Protein AF-A0A256ZGG9-F1 (afdb_monomer_lite)

Secondary structure (DSSP, 8-state):
-----GGGHHHHHHHHHHHHHHHHHHTT-HHHHHHHHHHHHHHHHHHHHHHHHHHHHHHHTTT-HHHHHHHHHHHHHHHHHHHHHHHHHHHHHHS---HHHHHHHHHHHHHHHIIIIIIHHHHIIIIIH---GGGGHHHHHHHHHHHHHHHHHHHHHHHHHHHHHHHHHHHHHHHHTT--

Sequence (180 aa):
MPQNLLPLIPVILALVPAFIVLAINSKSDFRKWLIALIAGGGWFVALIARLPFLTLTTKWFQGNYVFIALSSSILAGMFEEPVRFVLLKYVSKEIKLGLRELISFGLGWGLVEALIIYVLQAIFLQYGLGAEWYKLLPGAIERNIATLFHTALTFIAAWVLVKGILISHSANIYCSLGFS

Radius of gyration: 19.89 Å; chains: 1; bounding box: 37×54×64 Å

Structure (mmCIF, N/CA/C/O backbone):
data_AF-A0A256ZGG9-F1
#
_entry.id   AF-A0A256ZGG9-F1
#
loop_
_atom_site.group_PDB
_atom_site.id
_atom_site.type_symbol
_atom_site.label_atom_id
_atom_site.label_alt_id
_atom_site.label_comp_id
_atom_site.label_asym_id
_atom_site.label_entity_id
_atom_site.label_seq_id
_atom_site.pdbx_PDB_ins_code
_atom_site.Cartn_x
_atom_site.Cartn_y
_atom_site.Cartn_z
_atom_site.occupancy
_atom_site.B_iso_or_equiv
_atom_site.auth_seq_id
_atom_site.auth_comp_id
_atom_site.auth_asym_id
_atom_site.auth_atom_id
_atom_site.pdbx_PDB_model_num
ATOM 1 N N . MET A 1 1 ? -2.914 -25.123 -28.170 1.00 40.34 1 MET A N 1
ATOM 2 C CA . MET A 1 1 ? -1.602 -24.805 -27.566 1.00 40.34 1 MET A CA 1
ATOM 3 C C . MET A 1 1 ? -1.804 -24.761 -26.064 1.00 40.34 1 MET A C 1
ATOM 5 O O . MET A 1 1 ? -2.726 -24.058 -25.662 1.00 40.34 1 MET A O 1
ATOM 9 N N . PRO A 1 2 ? -1.058 -25.515 -25.238 1.00 46.69 2 PRO A N 1
ATOM 10 C CA . PRO A 1 2 ? -1.121 -25.291 -23.799 1.00 46.69 2 PRO A CA 1
ATOM 11 C C . PRO A 1 2 ? -0.735 -23.829 -23.570 1.00 46.69 2 PRO A C 1
ATOM 13 O O . PRO A 1 2 ? 0.319 -23.385 -24.027 1.00 46.69 2 PRO A O 1
ATOM 16 N N . GLN A 1 3 ? -1.641 -23.053 -22.981 1.00 62.19 3 GLN A N 1
ATOM 17 C CA . GLN A 1 3 ? -1.349 -21.672 -22.631 1.00 62.19 3 GLN A CA 1
ATOM 18 C C . GLN A 1 3 ? -0.184 -21.714 -21.650 1.00 62.19 3 GLN A C 1
ATOM 20 O O . GLN A 1 3 ? -0.283 -22.329 -20.590 1.00 62.19 3 GLN A O 1
ATOM 25 N N . ASN A 1 4 ? 0.950 -21.138 -22.038 1.00 76.00 4 ASN A N 1
ATOM 26 C CA . ASN A 1 4 ? 2.091 -21.038 -21.150 1.00 76.00 4 ASN A CA 1
ATOM 27 C C . ASN A 1 4 ? 1.666 -20.146 -19.974 1.00 76.00 4 ASN A C 1
ATOM 29 O O . ASN A 1 4 ? 1.425 -18.960 -20.177 1.00 76.00 4 ASN A O 1
ATOM 33 N N . LEU A 1 5 ? 1.496 -20.729 -18.783 1.00 84.50 5 LEU A N 1
ATOM 34 C CA . LEU A 1 5 ? 1.013 -20.036 -17.578 1.00 84.50 5 LEU A CA 1
ATOM 35 C C . LEU A 1 5 ? 2.137 -19.314 -16.820 1.00 84.50 5 LEU A C 1
ATOM 37 O O . LEU A 1 5 ? 1.856 -18.550 -15.900 1.00 84.50 5 LEU A O 1
ATOM 41 N N . LEU A 1 6 ? 3.401 -19.516 -17.213 1.00 88.50 6 LEU A N 1
ATOM 42 C CA . LEU A 1 6 ? 4.566 -18.863 -16.604 1.00 88.50 6 LEU A CA 1
ATOM 43 C C . LEU A 1 6 ? 4.447 -17.322 -16.507 1.00 88.50 6 LEU A C 1
ATOM 45 O O . LEU A 1 6 ? 4.797 -16.776 -15.462 1.00 88.50 6 LEU A O 1
ATOM 49 N N . PRO A 1 7 ? 3.886 -16.606 -17.507 1.00 88.25 7 PRO A N 1
ATOM 50 C CA . PRO A 1 7 ? 3.545 -15.184 -17.415 1.00 88.25 7 PRO A CA 1
ATOM 51 C C . PRO A 1 7 ? 2.697 -14.760 -16.214 1.00 88.25 7 PRO A C 1
ATOM 53 O O . PRO A 1 7 ? 2.793 -13.626 -15.760 1.00 88.25 7 PRO A O 1
ATOM 56 N N . LEU A 1 8 ? 1.858 -15.649 -15.682 1.00 91.06 8 LEU A N 1
ATOM 57 C CA . LEU A 1 8 ? 0.959 -15.312 -14.580 1.00 91.06 8 LEU A CA 1
ATOM 58 C C . LEU A 1 8 ? 1.643 -15.394 -13.214 1.00 91.06 8 LEU A C 1
ATOM 60 O O . LEU A 1 8 ? 1.132 -14.822 -12.256 1.00 91.06 8 LEU A O 1
ATOM 64 N N . ILE A 1 9 ? 2.799 -16.058 -13.114 1.00 93.81 9 ILE A N 1
ATOM 65 C CA . ILE A 1 9 ? 3.551 -16.220 -11.863 1.00 93.81 9 ILE A CA 1
ATOM 66 C C . ILE A 1 9 ? 3.800 -14.879 -11.147 1.00 93.81 9 ILE A C 1
ATOM 68 O O . ILE A 1 9 ? 3.421 -14.781 -9.980 1.00 93.81 9 ILE A O 1
ATOM 72 N N . PRO A 1 10 ? 4.380 -13.836 -11.780 1.00 94.56 10 PRO A N 1
ATOM 73 C CA . PRO A 1 10 ? 4.602 -12.547 -11.115 1.00 94.56 10 PRO A CA 1
ATOM 74 C C . PRO A 1 10 ? 3.309 -11.896 -10.602 1.00 94.56 10 PRO A C 1
ATOM 76 O O . PRO A 1 10 ? 3.275 -11.371 -9.491 1.00 94.56 10 PRO A O 1
ATOM 79 N N . VAL A 1 11 ? 2.225 -11.972 -11.378 1.00 94.75 11 VAL A N 1
ATOM 80 C CA . VAL A 1 11 ? 0.917 -11.410 -11.003 1.00 94.75 11 VAL A CA 1
ATOM 81 C C . VAL A 1 11 ? 0.328 -12.149 -9.802 1.00 94.75 11 VAL A C 1
ATOM 83 O O . VAL A 1 11 ? -0.123 -11.525 -8.841 1.00 94.75 11 VAL A O 1
ATOM 86 N N . ILE A 1 12 ? 0.375 -13.482 -9.837 1.00 95.44 12 ILE A N 1
ATOM 87 C CA . ILE A 1 12 ? -0.079 -14.348 -8.748 1.00 95.44 12 ILE A CA 1
ATOM 88 C C . ILE A 1 12 ? 0.731 -14.054 -7.485 1.00 95.44 12 ILE A C 1
ATOM 90 O O . ILE A 1 12 ? 0.145 -13.821 -6.432 1.00 95.44 12 ILE A O 1
ATOM 94 N N . LEU A 1 13 ? 2.060 -13.994 -7.590 1.00 96.00 13 LEU A N 1
ATOM 95 C CA . LEU A 1 13 ? 2.938 -13.702 -6.459 1.00 96.00 13 LEU A CA 1
ATOM 96 C C . LEU A 1 13 ? 2.654 -12.335 -5.836 1.00 96.00 13 LEU A C 1
ATOM 98 O O . LEU A 1 13 ? 2.697 -12.224 -4.617 1.00 96.00 13 LEU A O 1
ATOM 102 N N . ALA A 1 14 ? 2.349 -11.313 -6.635 1.00 96.56 14 ALA A N 1
ATOM 103 C CA . ALA A 1 14 ? 2.099 -9.969 -6.124 1.00 96.56 14 ALA A CA 1
ATOM 104 C C . ALA A 1 14 ? 0.758 -9.825 -5.383 1.00 96.56 14 ALA A C 1
ATOM 106 O O . ALA A 1 14 ? 0.676 -9.052 -4.433 1.00 96.56 14 ALA A O 1
ATOM 107 N N . LEU A 1 15 ? -0.295 -10.533 -5.814 1.00 96.69 15 LEU A N 1
ATOM 108 C CA . LEU A 1 15 ? -1.654 -10.333 -5.288 1.00 96.69 15 LEU A CA 1
ATOM 109 C C . LEU A 1 15 ? -2.115 -11.428 -4.330 1.00 96.69 15 LEU A C 1
ATOM 111 O O . LEU A 1 15 ? -2.746 -11.142 -3.312 1.00 96.69 15 LEU A O 1
ATOM 115 N N . VAL A 1 16 ? -1.851 -12.689 -4.670 1.00 96.31 16 VAL A N 1
ATOM 116 C CA . VAL A 1 16 ? -2.486 -13.832 -4.006 1.00 96.31 16 VAL A CA 1
ATOM 117 C C . VAL A 1 16 ? -2.129 -13.925 -2.523 1.00 96.31 16 VAL A C 1
ATOM 119 O O . VAL A 1 16 ? -3.057 -14.132 -1.743 1.00 96.31 16 VAL A O 1
ATOM 122 N N . PRO A 1 17 ? -0.875 -13.722 -2.072 1.00 96.69 17 PRO A N 1
ATOM 123 C CA . PRO A 1 17 ? -0.561 -13.798 -0.647 1.00 96.69 17 PRO A CA 1
ATOM 124 C C . PRO A 1 17 ? -1.371 -12.795 0.183 1.00 96.69 17 PRO A C 1
ATOM 126 O O . PRO A 1 17 ? -2.072 -13.187 1.116 1.00 96.69 17 PRO A O 1
ATOM 129 N N . ALA A 1 18 ? -1.351 -11.515 -0.193 1.00 96.00 18 ALA A N 1
ATOM 130 C CA . ALA A 1 18 ? -2.094 -10.475 0.514 1.00 96.00 18 ALA A CA 1
ATOM 131 C C . ALA A 1 18 ? -3.615 -10.693 0.435 1.00 96.00 18 ALA A C 1
ATOM 133 O O . ALA A 1 18 ? -4.318 -10.508 1.431 1.00 96.00 18 ALA A O 1
ATOM 134 N N . PHE A 1 19 ? -4.124 -11.153 -0.712 1.00 97.31 19 PHE A N 1
ATOM 135 C CA . PHE A 1 19 ? -5.543 -11.458 -0.883 1.00 97.31 19 PHE A CA 1
ATOM 136 C C . PHE A 1 19 ? -5.988 -12.646 -0.024 1.00 97.31 19 PHE A C 1
ATOM 138 O O . PHE A 1 19 ? -7.041 -12.577 0.605 1.00 97.31 19 PHE A O 1
ATOM 145 N N . ILE A 1 20 ? -5.179 -13.706 0.073 1.00 97.62 20 ILE A N 1
ATOM 146 C CA . ILE A 1 20 ? -5.448 -14.852 0.952 1.00 97.62 20 ILE A CA 1
ATOM 147 C C . ILE A 1 20 ? -5.493 -14.398 2.409 1.00 97.62 20 ILE A C 1
ATOM 149 O O . ILE A 1 20 ? -6.433 -14.744 3.123 1.00 97.62 20 ILE A O 1
ATOM 153 N N . VAL A 1 21 ? -4.520 -13.599 2.859 1.00 97.44 21 VAL A N 1
ATOM 154 C CA . VAL A 1 21 ? -4.517 -13.086 4.237 1.00 97.44 21 VAL A CA 1
ATOM 155 C C . VAL A 1 21 ? -5.760 -12.230 4.487 1.00 97.44 21 VAL A C 1
ATOM 157 O O . VAL A 1 21 ? -6.415 -12.395 5.518 1.00 97.44 21 VAL A O 1
ATOM 160 N N . LEU A 1 22 ? -6.146 -11.376 3.533 1.00 97.19 22 LEU A N 1
ATOM 161 C CA . LEU A 1 22 ? -7.357 -10.565 3.640 1.00 97.19 22 LEU A CA 1
ATOM 162 C C . LEU A 1 22 ? -8.614 -11.438 3.703 1.00 97.19 22 LEU A C 1
ATOM 164 O O . LEU A 1 22 ? -9.480 -11.187 4.541 1.00 97.19 22 LEU A O 1
ATOM 168 N N . ALA A 1 23 ? -8.702 -12.477 2.875 1.00 97.31 23 ALA A N 1
ATOM 169 C CA . ALA A 1 23 ? -9.825 -13.404 2.850 1.00 97.31 23 ALA A CA 1
ATOM 170 C C . ALA A 1 23 ? -9.934 -14.211 4.153 1.00 97.31 23 ALA A C 1
ATOM 172 O O . ALA A 1 23 ? -11.025 -14.339 4.705 1.00 97.31 23 ALA A O 1
ATOM 173 N N . ILE A 1 24 ? -8.814 -14.694 4.701 1.00 97.56 24 ILE A N 1
ATOM 174 C CA . ILE A 1 24 ? -8.780 -15.405 5.989 1.00 97.56 24 ILE A CA 1
ATOM 175 C C . ILE A 1 24 ? -9.163 -14.468 7.141 1.00 97.56 24 ILE A C 1
ATOM 177 O O . ILE A 1 24 ? -9.916 -14.861 8.037 1.00 97.56 24 ILE A O 1
ATOM 181 N N . ASN A 1 25 ? -8.666 -13.228 7.126 1.00 96.75 25 ASN A N 1
ATOM 182 C CA . ASN A 1 25 ? -8.953 -12.233 8.157 1.00 96.75 25 ASN A CA 1
ATOM 183 C C . ASN A 1 25 ? -10.415 -11.752 8.117 1.00 96.75 25 ASN A C 1
ATOM 185 O O . ASN A 1 25 ? -11.041 -11.583 9.168 1.00 96.75 25 ASN A O 1
ATOM 189 N N . SER A 1 26 ? -10.961 -11.563 6.912 1.00 94.31 26 SER A N 1
ATOM 190 C CA . SER A 1 26 ? -12.313 -11.039 6.686 1.00 94.31 26 SER A CA 1
ATOM 191 C C . SER A 1 26 ? -13.387 -12.120 6.757 1.00 94.31 26 SER A C 1
ATOM 193 O O . SER A 1 26 ? -14.486 -11.858 7.239 1.00 94.31 26 SER A O 1
ATOM 195 N N . LYS A 1 27 ? -13.081 -13.352 6.331 1.00 94.31 27 LYS A N 1
ATOM 196 C CA . LYS A 1 27 ? -14.059 -14.439 6.167 1.00 94.31 27 LYS A CA 1
ATOM 197 C C . LYS A 1 27 ? -15.304 -13.917 5.423 1.00 94.31 27 LYS A C 1
ATOM 199 O O . LYS A 1 27 ? -15.173 -13.218 4.420 1.00 94.31 27 LYS A O 1
ATOM 204 N N . SER A 1 28 ? -16.501 -14.205 5.930 1.00 91.75 28 SER A N 1
ATOM 205 C CA . SER A 1 28 ? -17.777 -13.707 5.395 1.00 91.75 28 SER A CA 1
ATOM 206 C C . SER A 1 28 ? -18.199 -12.338 5.954 1.00 91.75 28 SER A C 1
ATOM 208 O O . SER A 1 28 ? -19.321 -11.905 5.707 1.00 91.75 28 SER A O 1
ATOM 210 N N . ASP A 1 29 ? -17.353 -11.653 6.732 1.00 94.94 29 ASP A N 1
ATOM 211 C CA . ASP A 1 29 ? -17.696 -10.351 7.308 1.00 94.94 29 ASP A CA 1
ATOM 212 C C . ASP A 1 29 ? -17.538 -9.239 6.266 1.00 94.94 29 ASP A C 1
ATOM 214 O O . ASP A 1 29 ? -16.440 -8.738 6.003 1.00 94.94 29 ASP A O 1
ATOM 218 N N . PHE A 1 30 ? -18.670 -8.827 5.696 1.00 94.00 30 PHE A N 1
ATOM 219 C CA . PHE A 1 30 ? -18.733 -7.768 4.694 1.00 94.00 30 PHE A CA 1
ATOM 220 C C . PHE A 1 30 ? -18.125 -6.443 5.174 1.00 94.00 30 PHE A C 1
ATOM 222 O O . PHE A 1 30 ? -17.563 -5.706 4.368 1.00 94.00 30 PHE A O 1
ATOM 229 N N . ARG A 1 31 ? -18.166 -6.136 6.480 1.00 94.75 31 ARG A N 1
ATOM 230 C CA . ARG A 1 31 ? -17.610 -4.876 6.998 1.00 94.75 31 ARG A CA 1
ATOM 231 C C . ARG A 1 31 ? -16.101 -4.809 6.797 1.00 94.75 31 ARG A C 1
ATOM 233 O O . ARG A 1 31 ? -15.583 -3.754 6.454 1.00 94.75 31 ARG A O 1
ATOM 240 N N . LYS A 1 32 ? -15.394 -5.928 6.965 1.00 96.31 32 LYS A N 1
ATOM 241 C CA . LYS A 1 32 ? -13.935 -6.002 6.781 1.00 96.31 32 LYS A CA 1
ATOM 242 C C . LYS A 1 32 ? -13.540 -5.851 5.315 1.00 96.31 32 LYS A C 1
ATOM 244 O O . LYS A 1 32 ? -12.612 -5.106 5.008 1.00 96.31 32 LYS A O 1
ATOM 249 N N . TRP A 1 33 ? -14.308 -6.463 4.415 1.00 97.31 33 TRP A N 1
ATOM 250 C CA . TRP A 1 33 ? -14.165 -6.253 2.974 1.00 97.31 33 TRP A CA 1
ATOM 251 C C . TRP A 1 33 ? -14.415 -4.796 2.581 1.00 97.31 33 TRP A C 1
ATOM 253 O O . TRP A 1 33 ? -13.623 -4.218 1.842 1.00 97.31 33 TRP A O 1
ATOM 263 N N . LEU A 1 34 ? -15.464 -4.174 3.125 1.00 96.69 34 LEU A N 1
ATOM 264 C CA . LEU A 1 34 ? -15.759 -2.764 2.883 1.00 96.69 34 LEU A CA 1
ATOM 265 C C . LEU A 1 34 ? -14.640 -1.849 3.401 1.00 96.69 34 LEU A C 1
ATOM 267 O O . LEU A 1 34 ? -14.238 -0.930 2.697 1.00 96.69 34 LEU A O 1
ATOM 271 N N . ILE A 1 35 ? -14.086 -2.124 4.587 1.00 96.88 35 ILE A N 1
ATOM 272 C CA . ILE A 1 35 ? -12.927 -1.393 5.125 1.00 96.88 35 ILE A CA 1
ATOM 273 C C . ILE A 1 35 ? -11.723 -1.508 4.183 1.00 96.88 35 ILE A C 1
ATOM 275 O O . ILE A 1 35 ? -11.078 -0.500 3.905 1.00 96.88 35 ILE A O 1
ATOM 279 N N . ALA A 1 36 ? -11.435 -2.706 3.666 1.00 97.56 36 ALA A N 1
ATOM 280 C CA . ALA A 1 36 ? -10.350 -2.906 2.710 1.00 97.56 36 ALA A CA 1
ATOM 281 C C . ALA A 1 36 ? -10.575 -2.114 1.409 1.00 97.56 36 ALA A C 1
ATOM 283 O O . ALA A 1 36 ? -9.648 -1.477 0.910 1.00 97.56 36 ALA A O 1
ATOM 284 N N . LEU A 1 37 ? -11.809 -2.087 0.893 1.00 97.44 37 LEU A N 1
ATOM 285 C CA . LEU A 1 37 ? -12.171 -1.294 -0.286 1.00 97.44 37 LEU A CA 1
ATOM 286 C C . LEU A 1 37 ? -12.032 0.213 -0.039 1.00 97.44 37 LEU A C 1
ATOM 288 O O . LEU A 1 37 ? -11.483 0.917 -0.882 1.00 97.44 37 LEU A O 1
ATOM 292 N N . ILE A 1 38 ? -12.480 0.709 1.118 1.00 97.44 38 ILE A N 1
ATOM 293 C CA . ILE A 1 38 ? -12.332 2.121 1.504 1.00 97.44 38 ILE A CA 1
ATOM 294 C C . ILE A 1 38 ? -10.850 2.489 1.617 1.00 97.44 38 ILE A C 1
ATOM 296 O O . ILE A 1 38 ? -10.438 3.530 1.109 1.00 97.44 38 ILE A O 1
ATOM 300 N N . ALA A 1 39 ? -10.039 1.637 2.247 1.00 97.44 39 ALA A N 1
ATOM 301 C CA . ALA A 1 39 ? -8.603 1.859 2.381 1.00 97.44 39 ALA A CA 1
ATOM 302 C C . ALA A 1 39 ? -7.900 1.888 1.017 1.00 97.44 39 ALA A C 1
ATOM 304 O O . ALA A 1 39 ? -7.122 2.800 0.742 1.00 97.44 39 ALA A O 1
ATOM 305 N N . GLY A 1 40 ? -8.227 0.937 0.140 1.00 97.44 40 GLY A N 1
ATOM 306 C CA . GLY A 1 40 ? -7.719 0.896 -1.227 1.00 97.44 40 GLY A CA 1
ATOM 307 C C . GLY A 1 40 ? -8.133 2.115 -2.058 1.00 97.44 40 GLY A C 1
ATOM 308 O O . GLY A 1 40 ? -7.306 2.714 -2.744 1.00 97.44 40 GLY A O 1
ATOM 309 N N . GLY A 1 41 ? -9.391 2.549 -1.937 1.00 97.62 41 GLY A N 1
ATOM 310 C CA . GLY A 1 41 ? -9.870 3.796 -2.539 1.00 97.62 41 GLY A CA 1
ATOM 311 C C . GLY A 1 41 ? -9.132 5.023 -2.000 1.00 97.62 41 GLY A C 1
ATOM 312 O O . GLY A 1 41 ? -8.775 5.918 -2.761 1.00 97.62 41 GLY A O 1
ATOM 313 N N . GLY A 1 42 ? -8.824 5.033 -0.705 1.00 97.25 42 GLY A N 1
ATOM 314 C CA . GLY A 1 42 ? -7.992 6.043 -0.065 1.00 97.25 42 GLY A CA 1
ATOM 315 C C . GLY A 1 42 ? -6.596 6.152 -0.656 1.00 97.25 42 GLY A C 1
ATOM 316 O O . GLY A 1 42 ? -6.168 7.244 -1.030 1.00 97.25 42 GLY A O 1
ATOM 317 N N . TRP A 1 43 ? -5.905 5.021 -0.796 1.00 97.56 43 TRP A N 1
ATOM 318 C CA . TRP A 1 43 ? -4.606 4.990 -1.461 1.00 97.56 43 TRP A CA 1
ATOM 319 C C . TRP A 1 43 ? -4.696 5.518 -2.899 1.00 97.56 43 TRP A C 1
ATOM 321 O O . TRP A 1 43 ? -3.865 6.323 -3.316 1.00 97.56 43 TRP A O 1
ATOM 331 N N . PHE A 1 44 ? -5.741 5.144 -3.643 1.00 97.25 44 PHE A N 1
ATOM 332 C CA . PHE A 1 44 ? -5.938 5.636 -5.005 1.00 97.25 44 PHE A CA 1
ATOM 333 C C . PHE A 1 44 ? -6.151 7.158 -5.055 1.00 97.25 44 PHE A C 1
ATOM 335 O O . PHE A 1 44 ? -5.561 7.838 -5.893 1.00 97.25 44 PHE A O 1
ATOM 342 N N . VAL A 1 45 ? -6.922 7.728 -4.124 1.00 97.06 45 VAL A N 1
ATOM 343 C CA . VAL A 1 45 ? -7.068 9.189 -3.996 1.00 97.06 45 VAL A CA 1
ATOM 344 C C . VAL A 1 45 ? -5.721 9.854 -3.697 1.00 97.06 45 VAL A C 1
ATOM 346 O O . VAL A 1 45 ? -5.390 10.865 -4.321 1.00 97.06 45 VAL A O 1
ATOM 349 N N . ALA A 1 46 ? -4.916 9.277 -2.798 1.00 96.62 46 ALA A N 1
ATOM 350 C CA . ALA A 1 46 ? -3.572 9.773 -2.502 1.00 96.62 46 ALA A CA 1
ATOM 351 C C . ALA A 1 46 ? -2.660 9.737 -3.741 1.00 96.62 46 ALA A C 1
ATOM 353 O O . ALA A 1 46 ? -1.930 10.697 -3.998 1.00 96.62 46 ALA A O 1
ATOM 354 N N . LEU A 1 47 ? -2.749 8.676 -4.553 1.00 95.56 47 LEU A N 1
ATOM 355 C CA . LEU A 1 47 ? -2.035 8.574 -5.823 1.00 95.56 47 LEU A CA 1
ATOM 356 C C . LEU A 1 47 ? -2.423 9.716 -6.767 1.00 95.56 47 LEU A C 1
ATOM 358 O O . LEU A 1 47 ? -1.537 10.415 -7.253 1.00 95.56 47 LEU A O 1
ATOM 362 N N . ILE A 1 48 ? -3.720 9.933 -7.007 1.00 96.50 48 ILE A N 1
ATOM 363 C CA . ILE A 1 48 ? -4.200 10.987 -7.914 1.00 96.50 48 ILE A CA 1
ATOM 364 C C . ILE A 1 48 ? -3.748 12.372 -7.444 1.00 96.50 48 ILE A C 1
ATOM 366 O O . ILE A 1 48 ? -3.251 13.155 -8.252 1.00 96.50 48 ILE A O 1
ATOM 370 N N . ALA A 1 49 ? -3.843 12.656 -6.142 1.00 95.38 49 ALA A N 1
ATOM 371 C CA . ALA A 1 49 ? -3.378 13.918 -5.569 1.00 95.38 49 ALA A CA 1
ATOM 372 C C . ALA A 1 49 ? -1.863 14.134 -5.758 1.00 95.38 49 ALA A C 1
ATOM 374 O O . ALA A 1 49 ? -1.415 15.268 -5.936 1.00 95.38 49 ALA A O 1
ATOM 375 N N . ARG A 1 50 ? -1.076 13.050 -5.777 1.00 95.19 50 ARG A N 1
ATOM 376 C CA . ARG A 1 50 ? 0.382 13.072 -5.969 1.00 95.19 50 ARG A CA 1
ATOM 377 C C . ARG A 1 50 ? 0.810 13.284 -7.427 1.00 95.19 50 ARG A C 1
ATOM 379 O O . ARG A 1 50 ? 1.881 13.846 -7.664 1.00 95.19 50 ARG A O 1
ATOM 386 N N . LEU A 1 51 ? 0.019 12.841 -8.411 1.00 93.94 51 LEU A N 1
ATOM 387 C CA . LEU A 1 51 ? 0.418 12.821 -9.831 1.00 93.94 51 LEU A CA 1
ATOM 388 C C . LEU A 1 51 ? 0.855 14.184 -10.409 1.00 93.94 51 LEU A C 1
ATOM 390 O O . LEU A 1 51 ? 1.863 14.203 -11.126 1.00 93.94 51 LEU A O 1
ATOM 394 N N . PRO A 1 52 ? 0.183 15.321 -10.125 1.00 94.12 52 PRO A N 1
ATOM 395 C CA . PRO A 1 52 ? 0.608 16.622 -10.645 1.00 94.12 52 PRO A CA 1
ATOM 396 C C . PRO A 1 52 ? 2.023 16.993 -10.193 1.00 94.12 52 PRO A C 1
ATOM 398 O O . PRO A 1 52 ? 2.857 17.380 -11.010 1.00 94.12 52 PRO A O 1
ATOM 401 N N . PHE A 1 53 ? 2.320 16.795 -8.906 1.00 93.81 53 PHE A N 1
ATOM 402 C CA . PHE A 1 53 ? 3.626 17.097 -8.320 1.00 93.81 53 PHE A CA 1
ATOM 403 C C . PHE A 1 53 ? 4.708 16.178 -8.875 1.00 93.81 53 PHE A C 1
ATOM 405 O O . PHE A 1 53 ? 5.751 16.654 -9.313 1.00 93.81 53 PHE A O 1
ATOM 412 N N . LEU A 1 54 ? 4.424 14.875 -8.952 1.00 92.25 54 LEU A N 1
ATOM 413 C CA . LEU A 1 54 ? 5.349 13.902 -9.526 1.00 92.25 54 LEU A CA 1
ATOM 414 C C . LEU A 1 54 ? 5.695 14.233 -10.988 1.00 92.25 54 LEU A C 1
ATOM 416 O O . LEU A 1 54 ? 6.855 14.138 -11.395 1.00 92.25 54 LEU A O 1
ATOM 420 N N . THR A 1 55 ? 4.703 14.669 -11.768 1.00 92.94 55 THR A N 1
ATOM 421 C CA . THR A 1 55 ? 4.894 15.069 -13.168 1.00 92.94 55 THR A CA 1
ATOM 422 C C . THR A 1 55 ? 5.773 16.314 -13.279 1.00 92.94 55 THR A C 1
ATOM 424 O O . THR A 1 55 ? 6.668 16.354 -14.122 1.00 92.94 55 THR A O 1
ATOM 427 N N . LEU A 1 56 ? 5.554 17.318 -12.424 1.00 93.06 56 LEU A N 1
ATOM 428 C CA . LEU A 1 56 ? 6.378 18.529 -12.386 1.00 93.06 56 LEU A CA 1
ATOM 429 C C . LEU A 1 56 ? 7.825 18.208 -12.003 1.00 93.06 56 LEU A C 1
ATOM 431 O O . LEU A 1 56 ? 8.744 18.603 -12.719 1.00 93.06 56 LEU A O 1
ATOM 435 N N . THR A 1 57 ? 8.035 17.425 -10.942 1.00 90.88 57 THR A N 1
ATOM 436 C CA . THR A 1 57 ? 9.377 17.013 -10.513 1.00 90.88 57 THR A CA 1
ATOM 437 C C . THR A 1 57 ? 10.097 16.225 -11.604 1.00 90.88 57 THR A C 1
ATOM 439 O O . THR A 1 57 ? 11.252 16.510 -11.911 1.00 90.88 57 THR A O 1
ATOM 442 N N . THR A 1 58 ? 9.412 15.279 -12.250 1.00 91.44 58 THR A N 1
ATOM 443 C CA . THR A 1 58 ? 10.008 14.483 -13.334 1.00 91.44 58 THR A CA 1
ATOM 444 C C . THR A 1 58 ? 10.398 15.357 -14.525 1.00 91.44 58 THR A C 1
ATOM 446 O O . THR A 1 58 ? 11.435 15.116 -15.133 1.00 91.44 58 THR A O 1
ATOM 449 N N . LYS A 1 59 ? 9.606 16.388 -14.854 1.00 92.88 59 LYS A N 1
ATOM 450 C CA . LYS A 1 59 ? 9.902 17.328 -15.948 1.00 92.88 59 LYS A CA 1
ATOM 451 C C . LYS A 1 59 ? 11.053 18.284 -15.632 1.00 92.88 59 LYS A C 1
ATOM 453 O O . LYS A 1 59 ? 11.844 18.569 -16.521 1.00 92.88 59 LYS A O 1
ATOM 458 N N . TRP A 1 60 ? 11.154 18.790 -14.406 1.00 90.94 60 TRP A N 1
ATOM 459 C CA . TRP A 1 60 ? 12.202 19.750 -14.039 1.00 90.94 60 TRP A CA 1
ATOM 460 C C . TRP A 1 60 ? 13.572 19.110 -13.823 1.00 90.94 60 TRP A C 1
ATOM 462 O O . TRP A 1 60 ? 14.585 19.754 -14.073 1.00 90.94 60 TRP A O 1
ATOM 472 N N . PHE A 1 61 ? 13.610 17.848 -13.396 1.00 91.19 61 PHE A N 1
ATOM 473 C CA . PHE A 1 61 ? 14.849 17.139 -13.066 1.00 91.19 61 PHE A CA 1
ATOM 474 C C . PHE A 1 61 ? 15.137 15.975 -14.024 1.00 91.19 61 PHE A C 1
ATOM 476 O O . PHE A 1 61 ? 15.735 14.972 -13.627 1.00 91.19 61 PHE A O 1
ATOM 483 N N . GLN A 1 62 ? 14.703 16.094 -15.285 1.00 87.88 62 GLN A N 1
ATOM 484 C CA . GLN A 1 62 ? 14.942 15.077 -16.313 1.00 87.88 62 GLN A CA 1
ATOM 485 C C . GLN A 1 62 ? 16.428 14.696 -16.381 1.00 87.88 62 GLN A C 1
ATOM 487 O O . GLN A 1 62 ? 17.306 15.554 -16.410 1.00 87.88 62 GLN A O 1
ATO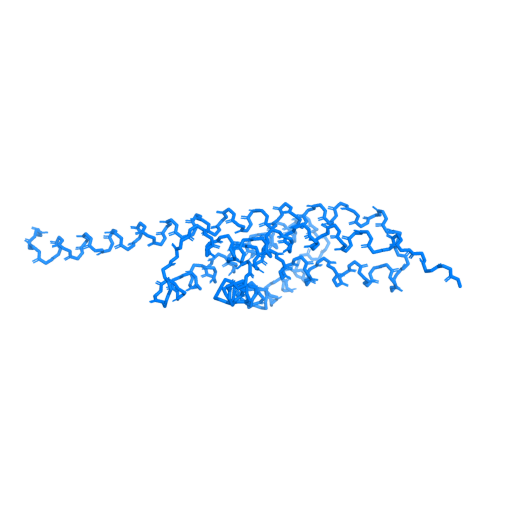M 492 N N . GLY A 1 63 ? 16.707 13.390 -16.385 1.00 87.19 63 GLY A N 1
ATOM 493 C CA . GLY A 1 63 ? 18.067 12.843 -16.397 1.00 87.19 63 GLY A CA 1
ATOM 494 C C . GLY A 1 63 ? 18.696 12.628 -15.014 1.00 87.19 63 GLY A C 1
ATOM 495 O O . GLY A 1 63 ? 19.644 11.854 -14.913 1.00 87.19 63 GLY A O 1
ATOM 496 N N . ASN A 1 64 ? 18.152 13.209 -13.936 1.00 93.00 64 ASN A N 1
ATOM 497 C CA . ASN A 1 64 ? 18.596 12.933 -12.565 1.00 93.00 64 ASN A CA 1
ATOM 498 C C . ASN A 1 64 ? 17.669 11.923 -11.868 1.00 93.00 64 ASN A C 1
ATOM 500 O O . ASN A 1 64 ? 16.829 12.270 -11.033 1.00 93.00 64 ASN A O 1
ATOM 504 N N . TYR A 1 65 ? 17.835 10.645 -12.214 1.00 89.81 65 TYR A N 1
ATOM 505 C CA . TYR A 1 65 ? 16.998 9.555 -11.701 1.00 89.81 65 TYR A CA 1
ATOM 506 C C . TYR A 1 65 ? 17.062 9.395 -10.178 1.00 89.81 65 TYR A C 1
ATOM 508 O O . TYR A 1 65 ? 16.058 9.041 -9.563 1.00 89.81 65 TYR A O 1
ATOM 516 N N . VAL A 1 66 ? 18.207 9.704 -9.558 1.00 92.62 66 VAL A N 1
ATOM 517 C CA . VAL A 1 66 ? 18.369 9.650 -8.097 1.00 92.62 66 VAL A CA 1
ATOM 518 C C . VAL A 1 66 ? 17.469 10.686 -7.428 1.00 92.62 66 VAL A C 1
ATOM 520 O O . VAL A 1 66 ? 16.708 10.356 -6.519 1.00 92.62 66 VAL A O 1
ATOM 523 N N . PHE A 1 67 ? 17.498 11.930 -7.912 1.00 91.56 67 PHE A N 1
ATOM 524 C CA . PHE A 1 67 ? 16.663 12.998 -7.368 1.00 91.56 67 PHE A CA 1
ATOM 525 C C . PHE A 1 67 ? 15.169 12.730 -7.582 1.00 91.56 67 PHE A C 1
ATOM 527 O O . PHE A 1 67 ? 14.363 12.949 -6.674 1.00 91.56 67 PHE A O 1
ATOM 534 N N . ILE A 1 68 ? 14.796 12.220 -8.761 1.00 91.94 68 ILE A N 1
ATOM 535 C CA . ILE A 1 68 ? 13.411 11.848 -9.073 1.00 91.94 68 ILE A CA 1
ATOM 536 C C . ILE A 1 68 ? 12.931 10.740 -8.128 1.00 91.94 68 ILE A C 1
ATOM 538 O O . ILE A 1 68 ? 11.845 10.863 -7.562 1.00 91.94 68 ILE A O 1
ATOM 542 N N . ALA A 1 69 ? 13.727 9.692 -7.905 1.00 89.88 69 ALA A N 1
ATOM 543 C CA . ALA A 1 69 ? 13.365 8.589 -7.013 1.00 89.88 69 ALA A CA 1
ATOM 544 C C . ALA A 1 69 ? 13.200 9.046 -5.552 1.00 89.88 69 ALA A C 1
ATOM 546 O O . ALA A 1 69 ? 12.206 8.704 -4.902 1.00 89.88 69 ALA A O 1
ATOM 547 N N . LEU A 1 70 ? 14.128 9.870 -5.051 1.00 92.81 70 LEU A N 1
ATOM 548 C CA . LEU A 1 70 ? 14.056 10.439 -3.701 1.00 92.81 70 LEU A CA 1
ATOM 549 C C . LEU A 1 70 ? 12.807 11.305 -3.527 1.00 92.81 70 LEU A C 1
ATOM 551 O O . LEU A 1 70 ? 12.032 11.108 -2.591 1.00 92.81 70 LEU A O 1
ATOM 555 N N . SER A 1 71 ? 12.570 12.215 -4.469 1.00 92.06 71 SER A N 1
ATOM 556 C CA . SER A 1 71 ? 11.416 13.111 -4.430 1.00 92.06 71 SER A CA 1
ATOM 557 C C . SER A 1 71 ? 10.096 12.344 -4.540 1.00 92.06 71 SER A C 1
ATOM 559 O O . SER A 1 71 ? 9.158 12.633 -3.804 1.00 92.06 71 SER A O 1
ATOM 561 N N . SER A 1 72 ? 10.031 11.314 -5.389 1.00 90.88 72 SER A N 1
ATOM 562 C CA . SER A 1 72 ? 8.858 10.433 -5.517 1.00 90.88 72 SER A CA 1
ATOM 563 C C . SER A 1 72 ? 8.537 9.714 -4.207 1.00 90.88 72 SER A C 1
ATOM 565 O O . SER A 1 72 ? 7.370 9.624 -3.825 1.00 90.88 72 SER A O 1
ATOM 567 N N . SER A 1 73 ? 9.569 9.248 -3.498 1.00 90.94 73 SER A N 1
ATOM 568 C CA . SER A 1 73 ? 9.430 8.558 -2.210 1.00 90.94 73 SER A CA 1
ATOM 569 C C . SER A 1 73 ? 8.931 9.499 -1.110 1.00 90.94 73 SER A C 1
ATOM 571 O O . SER A 1 73 ? 8.036 9.144 -0.346 1.00 90.94 73 SER A O 1
ATOM 573 N N . ILE A 1 74 ? 9.449 10.731 -1.061 1.00 93.62 74 ILE A N 1
ATOM 574 C CA . ILE A 1 74 ? 8.989 11.756 -0.110 1.00 93.62 74 ILE A CA 1
ATOM 575 C C . ILE A 1 74 ? 7.537 12.141 -0.399 1.00 93.62 74 ILE A C 1
ATOM 577 O O . ILE A 1 74 ? 6.708 12.163 0.510 1.00 93.62 74 ILE A O 1
ATOM 581 N N . LEU A 1 75 ? 7.208 12.391 -1.669 1.00 93.38 75 LEU A N 1
ATOM 582 C CA . LEU A 1 75 ? 5.845 12.706 -2.088 1.00 93.38 75 LEU A CA 1
ATOM 583 C C . LEU A 1 75 ? 4.880 11.564 -1.749 1.00 93.38 75 LEU A C 1
ATOM 585 O O . LEU A 1 75 ? 3.756 11.827 -1.339 1.00 93.38 75 LEU A O 1
ATOM 589 N N . ALA A 1 76 ? 5.300 10.3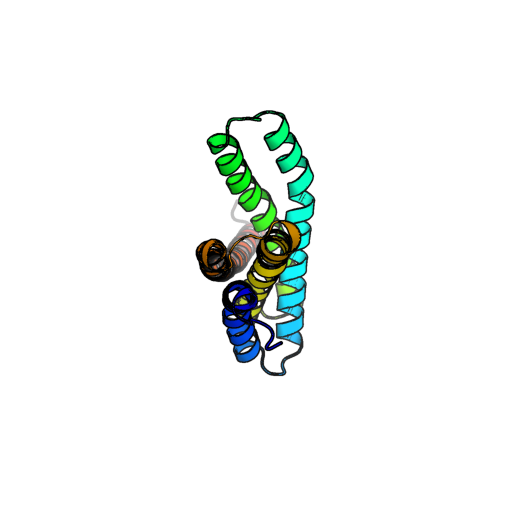02 -1.862 1.00 91.75 76 ALA A N 1
ATOM 590 C CA . ALA A 1 76 ? 4.490 9.181 -1.398 1.00 91.75 76 ALA A CA 1
ATOM 591 C C . ALA A 1 76 ? 4.107 9.332 0.077 1.00 91.75 76 ALA A C 1
ATOM 593 O O . ALA A 1 76 ? 2.919 9.363 0.383 1.00 91.75 76 ALA A O 1
ATOM 594 N N . GLY A 1 77 ? 5.077 9.547 0.968 1.00 92.06 77 GLY A N 1
ATOM 595 C CA . GLY A 1 77 ? 4.798 9.775 2.389 1.00 92.06 77 GLY A CA 1
ATOM 596 C C . GLY A 1 77 ? 3.913 11.002 2.645 1.00 92.06 77 GLY A C 1
ATOM 597 O O . GLY A 1 77 ? 2.961 10.927 3.420 1.00 92.06 77 GLY A O 1
ATOM 598 N N . MET A 1 78 ? 4.174 12.116 1.953 1.00 94.50 78 MET A N 1
ATOM 599 C CA . MET A 1 78 ? 3.420 13.365 2.121 1.00 94.50 78 MET A CA 1
ATOM 600 C C . MET A 1 78 ? 1.939 13.250 1.753 1.00 94.50 78 MET A C 1
ATOM 602 O O . MET A 1 78 ? 1.122 13.934 2.361 1.00 94.50 78 MET A O 1
ATOM 606 N N . PHE A 1 79 ? 1.583 12.428 0.765 1.00 96.00 79 PHE A N 1
ATOM 607 C CA . PHE A 1 79 ? 0.193 12.275 0.326 1.00 96.00 79 PHE A CA 1
ATOM 608 C C . PHE A 1 79 ? -0.496 11.070 0.970 1.00 96.00 79 PHE A C 1
ATOM 610 O O . PHE A 1 79 ? -1.659 11.160 1.362 1.00 96.00 79 PHE A O 1
ATOM 617 N N . GLU A 1 80 ? 0.203 9.947 1.109 1.00 95.69 80 GLU A N 1
ATOM 618 C CA . GLU A 1 80 ? -0.397 8.705 1.590 1.00 95.69 80 GLU A CA 1
ATOM 619 C C . GLU A 1 80 ? -0.691 8.739 3.094 1.00 95.69 80 GLU A C 1
ATOM 621 O O . GLU A 1 80 ? -1.765 8.300 3.510 1.00 95.69 80 GLU A O 1
ATOM 626 N N . GLU A 1 81 ? 0.204 9.299 3.916 1.00 94.81 81 GLU A N 1
ATOM 627 C CA . GLU A 1 81 ? 0.021 9.312 5.374 1.00 94.81 81 GLU A CA 1
ATOM 628 C C . GLU A 1 81 ? -1.144 10.206 5.840 1.00 94.81 81 GLU A C 1
ATOM 630 O O . GLU A 1 81 ? -1.963 9.734 6.637 1.00 94.81 81 GLU A O 1
ATOM 635 N N . PRO A 1 82 ? -1.318 11.453 5.349 1.00 94.19 82 PRO A N 1
ATOM 636 C CA . PRO A 1 82 ? -2.463 12.270 5.750 1.00 94.19 82 PRO A CA 1
ATOM 637 C C . PRO A 1 82 ? -3.797 11.658 5.329 1.00 94.19 82 PRO A C 1
ATOM 639 O O . PRO A 1 82 ? -4.743 11.648 6.118 1.00 94.19 82 PRO A O 1
ATOM 642 N N . VAL A 1 83 ? -3.873 11.095 4.117 1.00 96.62 83 VAL A N 1
ATOM 643 C CA . VAL A 1 83 ? -5.084 10.417 3.637 1.00 96.62 83 VAL A CA 1
ATOM 644 C C . VAL A 1 83 ? -5.395 9.205 4.512 1.00 96.62 83 VAL A C 1
ATOM 646 O O . VAL A 1 83 ? -6.539 9.037 4.938 1.00 96.62 83 VAL A O 1
ATOM 649 N N . ARG A 1 84 ? -4.380 8.407 4.868 1.00 96.31 84 ARG A N 1
ATOM 650 C CA . ARG A 1 84 ? -4.533 7.276 5.790 1.00 96.31 84 ARG A CA 1
ATOM 651 C C . ARG A 1 84 ? -5.071 7.721 7.141 1.00 96.31 84 ARG A C 1
ATOM 653 O O . ARG A 1 84 ? -6.028 7.133 7.640 1.00 96.31 84 ARG A O 1
ATOM 660 N N . PHE A 1 85 ? -4.485 8.765 7.719 1.00 94.69 85 PHE A N 1
ATOM 661 C CA . PHE A 1 85 ? -4.898 9.285 9.016 1.00 94.69 85 PHE A CA 1
ATOM 662 C C . PHE A 1 85 ? -6.348 9.786 9.000 1.00 94.69 85 PHE A C 1
ATOM 664 O O . PHE A 1 85 ? -7.134 9.439 9.883 1.00 94.69 85 PHE A O 1
ATOM 671 N N . VAL A 1 86 ? -6.730 10.561 7.981 1.00 94.81 86 VAL A N 1
ATOM 672 C CA . VAL A 1 86 ? -8.098 11.078 7.829 1.00 94.81 86 VAL A CA 1
ATOM 673 C C . VAL A 1 86 ? -9.101 9.940 7.652 1.00 94.81 86 VAL A C 1
ATOM 675 O O . VAL A 1 86 ? -10.147 9.950 8.301 1.00 94.81 86 VAL A O 1
ATOM 678 N N . LEU A 1 87 ? -8.781 8.936 6.834 1.00 95.62 87 LEU A N 1
ATOM 679 C CA . LEU A 1 87 ? -9.662 7.790 6.617 1.00 95.62 87 LEU A CA 1
ATOM 680 C C . LEU A 1 87 ? -9.794 6.913 7.854 1.00 95.62 87 LEU A C 1
ATOM 682 O O . LEU A 1 87 ? -10.911 6.553 8.208 1.00 95.62 87 LEU A O 1
ATOM 686 N N . LEU A 1 88 ? -8.698 6.620 8.556 1.00 94.69 88 LEU A N 1
ATOM 687 C CA . LEU A 1 88 ? -8.766 5.901 9.828 1.00 94.69 88 LEU A CA 1
ATOM 688 C C . LEU A 1 88 ? -9.610 6.669 10.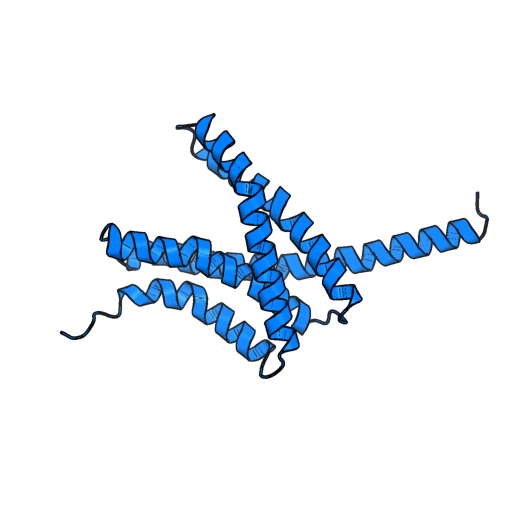844 1.00 94.69 88 LEU A C 1
ATOM 690 O O . LEU A 1 88 ? -10.448 6.069 11.512 1.00 94.69 88 LEU A O 1
ATOM 694 N N . LYS A 1 89 ? -9.460 7.996 10.919 1.00 93.00 89 LYS A N 1
ATOM 695 C CA . LYS A 1 89 ? -10.298 8.841 11.776 1.00 93.00 89 LYS A CA 1
ATOM 696 C C . LYS A 1 89 ? -11.767 8.757 11.400 1.00 93.00 89 LYS A C 1
ATOM 698 O O . LYS A 1 89 ? -12.601 8.614 12.289 1.00 93.00 89 LYS A O 1
ATOM 703 N N . TYR A 1 90 ? -12.084 8.829 10.113 1.00 92.62 90 TYR A N 1
ATOM 704 C CA . TYR A 1 90 ? -13.452 8.710 9.623 1.00 92.62 90 TYR A CA 1
ATOM 705 C C . TYR A 1 90 ? -14.049 7.334 9.947 1.00 92.62 90 TYR A C 1
ATOM 707 O O . TYR A 1 90 ? -15.068 7.258 10.625 1.00 92.62 90 TYR A O 1
ATOM 715 N N . VAL A 1 91 ? -13.364 6.249 9.581 1.00 92.62 91 VAL A N 1
ATOM 716 C CA . VAL A 1 91 ? -13.821 4.876 9.844 1.00 92.62 91 VAL A CA 1
ATOM 717 C C . VAL A 1 91 ? -13.947 4.610 11.346 1.00 92.62 91 VAL A C 1
ATOM 719 O O . VAL A 1 91 ? -14.904 3.964 11.758 1.00 92.62 91 VAL A O 1
ATOM 722 N N . SER A 1 92 ? -13.048 5.147 12.180 1.00 91.19 92 SER A N 1
ATOM 723 C CA . SER A 1 92 ? -13.092 4.956 13.640 1.00 91.19 92 SER A CA 1
ATOM 724 C C . SER A 1 92 ? -14.327 5.545 14.322 1.00 91.19 92 SER A C 1
ATOM 726 O O . SER A 1 92 ? -14.680 5.103 15.414 1.00 91.19 92 SER A O 1
ATOM 728 N N . LYS A 1 93 ? -14.977 6.539 13.701 1.00 88.88 93 LYS A N 1
ATOM 729 C CA . LYS A 1 93 ? -16.228 7.118 14.208 1.00 88.88 93 LYS A CA 1
ATOM 730 C C . LYS A 1 93 ? -17.423 6.203 13.960 1.00 88.88 93 LYS A C 1
ATOM 732 O O . LYS A 1 93 ? -18.317 6.142 14.793 1.00 88.88 93 LYS A O 1
ATOM 737 N N . GLU A 1 94 ? -17.409 5.493 12.837 1.00 88.44 94 GLU A N 1
ATOM 738 C CA . GLU A 1 94 ? -18.506 4.625 12.404 1.00 88.44 94 GLU A CA 1
ATOM 739 C C . GLU A 1 94 ? -18.340 3.185 12.915 1.00 88.44 94 GLU A C 1
ATOM 741 O O . GLU A 1 94 ? -19.314 2.466 13.143 1.00 88.44 94 GLU A O 1
ATOM 746 N N . ILE A 1 95 ? -17.093 2.729 13.080 1.00 87.19 95 ILE A N 1
ATOM 747 C CA . ILE A 1 95 ? -16.749 1.340 13.388 1.00 87.19 95 ILE A CA 1
ATOM 748 C C . ILE A 1 95 ? -15.636 1.299 14.436 1.00 87.19 95 ILE A C 1
ATOM 750 O O . ILE A 1 95 ? -14.598 1.947 14.307 1.00 87.19 95 ILE A O 1
ATOM 754 N N . LYS A 1 96 ? -15.804 0.447 15.454 1.00 87.50 96 LYS A N 1
ATOM 755 C CA . LYS A 1 96 ? -14.739 0.156 16.420 1.00 87.50 96 LYS A CA 1
ATOM 756 C C . LYS A 1 96 ? -13.563 -0.529 15.714 1.00 87.50 96 LYS A C 1
ATOM 758 O O . LYS A 1 96 ? -13.674 -1.681 15.300 1.00 87.50 96 LYS A O 1
ATOM 763 N N . LEU A 1 97 ? -12.432 0.168 15.618 1.00 88.81 97 LEU A N 1
ATOM 764 C CA . LEU A 1 97 ? -11.204 -0.353 15.017 1.00 88.81 97 LEU A CA 1
ATOM 765 C C . LEU A 1 97 ? -10.527 -1.366 15.951 1.00 88.81 97 LEU A C 1
ATOM 767 O O . LEU A 1 97 ? -9.841 -0.992 16.902 1.00 88.81 97 LEU A O 1
ATOM 771 N N . GLY A 1 98 ? -10.738 -2.655 15.690 1.00 92.81 98 GLY A N 1
ATOM 772 C CA . GLY A 1 98 ? -9.984 -3.748 16.295 1.00 92.81 98 GLY A CA 1
ATOM 773 C C . GLY A 1 98 ? -8.787 -4.174 15.443 1.00 92.81 98 GLY A C 1
ATOM 774 O O . GLY A 1 98 ? -8.541 -3.655 14.355 1.00 92.81 98 GLY A O 1
ATOM 775 N N . LEU A 1 99 ? -8.048 -5.177 15.929 1.00 95.19 99 LEU A N 1
ATOM 776 C CA . LEU A 1 99 ? -6.890 -5.747 15.228 1.00 95.19 99 LEU A CA 1
ATOM 777 C C . LEU A 1 99 ? -7.240 -6.175 13.793 1.00 95.19 99 LEU A C 1
ATOM 779 O O . LEU A 1 99 ? -6.509 -5.871 12.856 1.00 95.19 99 LEU A O 1
ATOM 783 N N . ARG A 1 100 ? -8.370 -6.868 13.610 1.00 96.06 100 ARG A N 1
ATOM 784 C CA . ARG A 1 100 ? -8.768 -7.410 12.302 1.00 96.06 100 ARG A CA 1
ATOM 785 C C . ARG A 1 100 ? -9.207 -6.321 11.332 1.00 96.06 100 ARG A C 1
ATOM 787 O O . ARG A 1 100 ? -8.974 -6.447 10.133 1.00 96.06 100 ARG A O 1
ATOM 794 N N . GLU A 1 101 ? -9.835 -5.263 11.827 1.00 96.38 101 GLU A N 1
ATOM 795 C CA . GLU A 1 101 ? -10.236 -4.102 11.036 1.00 96.38 101 GLU A CA 1
ATOM 796 C C . GLU A 1 101 ? -8.999 -3.343 10.542 1.00 96.38 101 GLU A C 1
ATOM 798 O O . GLU A 1 101 ? -8.925 -3.016 9.360 1.00 96.38 101 GLU A O 1
ATOM 803 N N . LEU A 1 102 ? -7.985 -3.164 11.398 1.00 97.25 102 LEU A N 1
ATOM 804 C CA . LEU A 1 102 ? -6.706 -2.553 11.017 1.00 97.25 102 LEU A CA 1
ATOM 805 C C . LEU A 1 102 ? -5.927 -3.402 10.005 1.00 97.25 102 LEU A C 1
ATOM 807 O O . LEU A 1 102 ? -5.403 -2.856 9.037 1.00 97.25 102 LEU A O 1
ATOM 811 N N . ILE A 1 103 ? -5.908 -4.731 10.172 1.00 97.69 103 ILE A N 1
ATOM 812 C CA . ILE A 1 103 ? -5.335 -5.646 9.171 1.00 97.69 103 ILE A CA 1
ATOM 813 C C . ILE A 1 103 ? -6.069 -5.497 7.835 1.00 97.69 103 ILE A C 1
ATOM 815 O O . ILE A 1 103 ? -5.427 -5.374 6.798 1.00 97.69 103 ILE A O 1
ATOM 819 N N . SER A 1 104 ? -7.406 -5.464 7.846 1.00 97.75 104 SER A N 1
ATOM 820 C CA . SER A 1 104 ? -8.197 -5.323 6.612 1.00 97.75 104 SER A CA 1
ATOM 821 C C . SER A 1 104 ? -7.916 -3.997 5.912 1.00 97.75 104 SER A C 1
ATOM 823 O O . SER A 1 104 ? -7.759 -3.965 4.696 1.00 97.75 104 SER A O 1
ATOM 825 N N . PHE A 1 105 ? -7.806 -2.915 6.686 1.00 98.25 105 PHE A N 1
ATOM 826 C CA . PHE A 1 105 ? -7.462 -1.594 6.176 1.00 98.25 105 PHE A CA 1
ATOM 827 C C . PHE A 1 105 ? -6.073 -1.606 5.520 1.00 98.25 105 PHE A C 1
ATOM 829 O O . PHE A 1 105 ? -5.926 -1.223 4.363 1.00 98.25 105 PHE A O 1
ATOM 836 N N . GLY A 1 106 ? -5.061 -2.104 6.234 1.00 97.69 106 GLY A N 1
ATOM 837 C CA . GLY A 1 106 ? -3.686 -2.179 5.745 1.00 97.69 106 GLY A CA 1
ATOM 838 C C . GLY A 1 106 ? -3.517 -3.042 4.494 1.00 97.69 106 GLY A C 1
ATOM 839 O O . GLY A 1 106 ? -2.867 -2.629 3.534 1.00 97.69 106 GLY A O 1
ATOM 840 N N . LEU A 1 107 ? -4.153 -4.217 4.473 1.00 98.12 107 LEU A N 1
ATOM 841 C CA . LEU A 1 107 ? -4.131 -5.118 3.321 1.00 98.12 107 LEU A CA 1
ATOM 842 C C . LEU A 1 107 ? -4.871 -4.530 2.123 1.00 98.12 107 LEU A C 1
ATOM 844 O O . LEU A 1 107 ? -4.382 -4.648 1.007 1.00 98.12 107 LEU A O 1
ATOM 848 N N . GLY A 1 108 ? -6.022 -3.885 2.336 1.00 97.81 108 GLY A N 1
ATOM 849 C CA . GLY A 1 108 ? -6.759 -3.206 1.269 1.00 97.81 108 GLY A CA 1
ATOM 850 C C . GLY A 1 108 ? -5.941 -2.096 0.611 1.00 97.81 108 GLY A C 1
ATOM 851 O O . GLY A 1 108 ? -5.916 -1.991 -0.613 1.00 97.81 108 GLY A O 1
ATOM 852 N N . TRP A 1 109 ? -5.207 -1.330 1.421 1.00 98.00 109 TRP A N 1
ATOM 853 C CA . TRP A 1 109 ? -4.269 -0.311 0.953 1.00 98.00 109 TRP A CA 1
ATOM 854 C C . TRP A 1 109 ? -3.185 -0.909 0.043 1.00 98.00 109 TRP A C 1
ATOM 856 O O . TRP A 1 109 ? -3.064 -0.517 -1.117 1.00 98.00 109 TRP A O 1
ATOM 866 N N . GLY A 1 110 ? -2.440 -1.904 0.541 1.00 97.44 110 GLY A N 1
ATOM 867 C CA . GLY A 1 110 ? -1.343 -2.525 -0.210 1.00 97.44 110 GLY A CA 1
ATOM 868 C C . GLY A 1 110 ? -1.795 -3.345 -1.424 1.00 97.44 110 GLY A C 1
ATOM 869 O O . GLY A 1 110 ? -1.128 -3.334 -2.454 1.00 97.44 110 GLY A O 1
ATOM 870 N N . LEU A 1 111 ? -2.958 -4.004 -1.363 1.00 97.75 111 LEU A N 1
ATOM 871 C CA . LEU A 1 111 ? -3.505 -4.762 -2.495 1.00 97.75 111 LEU A CA 1
ATOM 872 C C . LEU A 1 111 ? -3.858 -3.865 -3.679 1.00 97.75 111 LEU A C 1
ATOM 874 O O . LEU A 1 111 ? -3.568 -4.227 -4.819 1.00 97.75 111 LEU A O 1
ATOM 878 N N . VAL A 1 112 ? -4.478 -2.708 -3.431 1.00 97.69 112 VAL A N 1
ATOM 879 C CA . VAL A 1 112 ? -4.809 -1.773 -4.515 1.00 97.69 112 VAL A CA 1
ATOM 880 C C . VAL A 1 112 ? -3.546 -1.145 -5.097 1.00 97.69 112 VAL A C 1
ATOM 882 O O . VAL A 1 112 ? -3.442 -1.038 -6.319 1.00 97.69 112 VAL A O 1
ATOM 885 N N . GLU A 1 113 ? -2.554 -0.820 -4.264 1.00 96.38 113 GLU A N 1
ATOM 886 C CA . GLU A 1 113 ? -1.239 -0.400 -4.752 1.00 96.38 113 GLU A CA 1
ATOM 887 C C . GLU A 1 113 ? -0.602 -1.477 -5.642 1.00 96.38 113 GLU A C 1
ATOM 889 O O . GLU A 1 113 ? -0.197 -1.188 -6.769 1.00 96.38 113 GLU A O 1
ATOM 894 N N . ALA A 1 114 ? -0.532 -2.725 -5.173 1.00 97.38 114 ALA A N 1
ATOM 895 C CA . ALA A 1 114 ? 0.047 -3.833 -5.927 1.00 97.38 114 ALA A CA 1
ATOM 896 C C . ALA A 1 114 ? -0.688 -4.063 -7.255 1.00 97.38 114 ALA A C 1
ATOM 898 O O . ALA A 1 114 ? -0.051 -4.269 -8.290 1.00 97.38 114 ALA A O 1
ATOM 899 N N . LEU A 1 115 ? -2.019 -3.974 -7.250 1.00 97.31 115 LEU A N 1
ATOM 900 C CA . LEU A 1 115 ? -2.834 -4.100 -8.451 1.00 97.31 115 LEU A CA 1
ATOM 901 C C . LEU A 1 115 ? -2.515 -2.993 -9.463 1.00 97.31 115 LEU A C 1
ATOM 903 O O . LEU A 1 115 ? -2.209 -3.281 -10.618 1.00 97.31 115 LEU A O 1
ATOM 907 N N . ILE A 1 116 ? -2.569 -1.731 -9.036 1.00 95.44 116 ILE A N 1
ATOM 908 C CA . ILE A 1 116 ? -2.486 -0.582 -9.943 1.00 95.44 116 ILE A CA 1
ATOM 909 C C . ILE A 1 116 ? -1.043 -0.299 -10.369 1.00 95.44 116 ILE A C 1
ATOM 911 O O . ILE A 1 116 ? -0.785 -0.089 -11.553 1.00 95.44 116 ILE A O 1
ATOM 915 N N . ILE A 1 117 ? -0.097 -0.290 -9.427 1.00 93.56 117 ILE A N 1
ATOM 916 C CA . ILE A 1 117 ? 1.299 0.057 -9.712 1.00 93.56 117 ILE A CA 1
ATOM 917 C C . ILE A 1 117 ? 2.034 -1.107 -10.355 1.00 93.56 117 ILE A C 1
ATOM 919 O O . ILE A 1 117 ? 2.774 -0.890 -11.305 1.00 93.56 117 ILE A O 1
ATOM 923 N N . TYR A 1 118 ? 1.855 -2.333 -9.866 1.00 95.88 118 TYR A N 1
ATOM 924 C CA . TYR A 1 118 ? 2.654 -3.452 -10.352 1.00 95.88 118 TYR A CA 1
ATOM 925 C C . TYR A 1 118 ? 1.918 -4.301 -11.376 1.00 95.88 118 TYR A C 1
ATOM 927 O O . TYR A 1 118 ? 2.432 -4.473 -12.472 1.00 95.88 118 TYR A O 1
ATOM 935 N N . VAL A 1 119 ? 0.728 -4.823 -11.074 1.00 95.69 119 VAL A N 1
ATOM 936 C CA . VAL A 1 119 ? 0.085 -5.815 -11.954 1.00 95.69 119 VAL A CA 1
ATOM 937 C C . VAL A 1 119 ? -0.267 -5.229 -13.316 1.00 95.69 119 VAL A C 1
ATOM 939 O O . VAL A 1 119 ? 0.059 -5.840 -14.333 1.00 95.69 119 VAL A O 1
ATOM 942 N N . LEU A 1 120 ? -0.864 -4.035 -13.362 1.00 94.75 120 LEU A N 1
ATOM 943 C CA . LEU A 1 120 ? -1.165 -3.379 -14.639 1.00 94.75 120 LEU A CA 1
ATOM 944 C C . LEU A 1 120 ? 0.108 -3.106 -15.457 1.00 94.75 120 LEU A C 1
ATOM 946 O O . LEU A 1 120 ? 0.128 -3.349 -16.664 1.00 94.75 120 LEU A O 1
ATOM 950 N N . GLN A 1 121 ? 1.188 -2.668 -14.803 1.00 92.81 121 GLN A N 1
ATOM 951 C CA . GLN A 1 121 ? 2.470 -2.433 -15.470 1.00 92.81 121 GLN A CA 1
ATOM 952 C C . GLN A 1 121 ? 3.126 -3.738 -15.930 1.00 92.81 121 GLN A C 1
ATOM 954 O O . GLN A 1 121 ? 3.602 -3.812 -17.056 1.00 92.81 121 GLN A O 1
ATOM 959 N N . ALA A 1 122 ? 3.116 -4.784 -15.107 1.00 93.44 122 ALA A N 1
ATOM 960 C CA . ALA A 1 122 ? 3.680 -6.093 -15.419 1.00 93.44 122 ALA A CA 1
ATOM 961 C C . ALA A 1 122 ? 2.995 -6.720 -16.639 1.00 93.44 122 ALA A C 1
ATOM 963 O O . ALA A 1 122 ? 3.676 -7.202 -17.542 1.00 93.44 122 ALA A O 1
ATOM 964 N N . ILE A 1 123 ? 1.660 -6.642 -16.710 1.00 92.88 123 ILE A N 1
ATOM 965 C CA . ILE A 1 123 ? 0.884 -7.086 -17.876 1.00 92.88 123 ILE A CA 1
ATOM 966 C C . ILE A 1 123 ? 1.303 -6.297 -19.122 1.00 92.88 123 ILE A C 1
ATOM 968 O O . ILE A 1 123 ? 1.571 -6.897 -20.163 1.00 92.88 123 ILE A O 1
ATOM 972 N N . PHE A 1 124 ? 1.407 -4.969 -19.024 1.00 92.56 124 PHE A N 1
ATOM 973 C CA . PHE A 1 124 ? 1.824 -4.133 -20.149 1.00 92.56 124 PHE A CA 1
ATOM 974 C C . PHE A 1 124 ? 3.256 -4.437 -20.615 1.00 92.56 124 PHE A C 1
ATOM 976 O O . PHE A 1 124 ? 3.490 -4.616 -21.807 1.00 92.56 124 PHE A O 1
ATOM 983 N N . LEU A 1 125 ? 4.216 -4.554 -19.696 1.00 93.56 125 LEU A N 1
ATOM 984 C CA . LEU A 1 125 ? 5.605 -4.882 -20.022 1.00 93.56 125 LEU A CA 1
ATOM 985 C C . LEU A 1 125 ? 5.713 -6.258 -20.683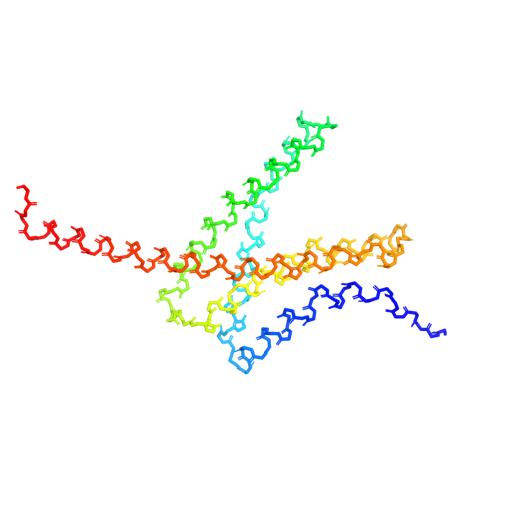 1.00 93.56 125 LEU A C 1
ATOM 987 O O . LEU A 1 125 ? 6.438 -6.429 -21.660 1.00 93.56 125 LEU A O 1
ATOM 991 N N . GLN A 1 126 ? 4.975 -7.238 -20.173 1.00 91.19 126 GLN A N 1
ATOM 992 C CA . GLN A 1 126 ? 5.043 -8.598 -20.672 1.00 91.19 126 GLN A CA 1
ATOM 993 C C . GLN A 1 126 ? 4.375 -8.767 -22.037 1.00 91.19 126 GLN A C 1
ATOM 995 O O . GLN A 1 126 ? 5.001 -9.264 -22.970 1.00 91.19 126 GLN A O 1
ATOM 1000 N N . TYR A 1 127 ? 3.110 -8.367 -22.163 1.00 89.38 127 TYR A N 1
ATOM 1001 C CA . TYR A 1 127 ? 2.333 -8.599 -23.383 1.00 89.38 127 TYR A CA 1
ATOM 1002 C C . TYR A 1 127 ? 2.479 -7.470 -24.407 1.00 89.38 127 TYR A C 1
ATOM 1004 O O . TYR A 1 127 ? 2.316 -7.713 -25.598 1.00 89.38 127 TYR A O 1
ATOM 1012 N N . GLY A 1 128 ? 2.791 -6.252 -23.962 1.00 90.75 128 GLY A N 1
ATOM 1013 C CA . GLY A 1 128 ? 3.000 -5.094 -24.831 1.00 90.75 128 GLY A CA 1
ATOM 1014 C C . GLY A 1 128 ? 4.442 -4.946 -25.314 1.00 90.75 128 GLY A C 1
ATOM 1015 O O . GLY A 1 128 ? 4.652 -4.602 -26.473 1.00 90.75 128 GLY A O 1
ATOM 1016 N N . LEU A 1 129 ? 5.434 -5.223 -24.457 1.00 91.94 129 LEU A N 1
ATOM 1017 C CA . LEU A 1 129 ? 6.861 -5.046 -24.781 1.00 91.94 129 LEU A CA 1
ATOM 1018 C C . LEU A 1 129 ? 7.657 -6.359 -24.846 1.00 91.94 129 LEU A C 1
ATOM 1020 O O . LEU A 1 129 ? 8.862 -6.329 -25.086 1.00 91.94 129 LEU A O 1
ATOM 1024 N N . GLY A 1 130 ? 7.014 -7.511 -24.635 1.00 90.50 130 GLY A N 1
ATOM 1025 C CA . GLY A 1 130 ? 7.669 -8.819 -24.720 1.00 90.50 130 GLY A CA 1
ATOM 1026 C C . GLY A 1 130 ? 8.642 -9.109 -23.575 1.00 90.50 130 GLY A C 1
ATOM 1027 O O . GLY A 1 130 ? 9.548 -9.927 -23.738 1.00 90.50 130 GLY A O 1
ATOM 1028 N N . ALA A 1 131 ? 8.496 -8.444 -22.424 1.00 92.00 131 ALA A N 1
ATOM 1029 C CA . ALA A 1 131 ? 9.360 -8.683 -21.275 1.00 92.00 131 ALA A CA 1
ATOM 1030 C C . ALA A 1 131 ? 9.216 -10.121 -20.747 1.00 92.00 131 ALA A C 1
ATOM 1032 O O . ALA A 1 131 ? 8.114 -10.652 -20.586 1.00 92.00 131 ALA A O 1
ATOM 1033 N N . GLU A 1 132 ? 10.347 -10.747 -20.430 1.00 94.00 132 GLU A N 1
ATOM 1034 C CA . GLU A 1 132 ? 10.371 -12.095 -19.868 1.00 94.00 132 GLU A CA 1
ATOM 1035 C C . GLU A 1 132 ? 9.855 -12.102 -18.422 1.00 94.00 132 GLU A C 1
ATOM 1037 O O . GLU A 1 132 ? 10.290 -11.308 -17.587 1.00 94.00 132 GLU A O 1
ATOM 1042 N N . TRP A 1 133 ? 8.955 -13.039 -18.110 1.00 93.12 133 TRP A N 1
ATOM 1043 C CA . TRP A 1 133 ? 8.220 -13.092 -16.838 1.00 93.12 133 TRP A CA 1
ATOM 1044 C C . TRP A 1 133 ? 9.119 -13.087 -15.591 1.00 93.12 133 TRP A C 1
ATOM 1046 O O . TRP A 1 133 ? 8.775 -12.470 -14.584 1.00 93.12 133 TRP A O 1
ATOM 1056 N N . TYR A 1 134 ? 10.287 -13.737 -15.643 1.00 94.00 134 TYR A N 1
ATOM 1057 C CA . TYR A 1 134 ? 11.178 -13.842 -14.485 1.00 94.00 134 TYR A CA 1
ATOM 1058 C C . TYR A 1 134 ? 11.848 -12.506 -14.128 1.00 94.00 134 TYR A C 1
ATOM 1060 O O . TYR A 1 134 ? 12.190 -12.289 -12.968 1.00 94.00 134 TYR A O 1
ATOM 1068 N N . LYS A 1 135 ? 11.974 -11.573 -15.087 1.00 94.56 135 LYS A N 1
ATOM 1069 C CA . LYS A 1 135 ? 12.486 -10.210 -14.844 1.00 94.56 135 LYS A CA 1
ATOM 1070 C C . LYS A 1 135 ? 11.517 -9.373 -14.008 1.00 94.56 135 LYS A C 1
ATOM 1072 O O . LYS A 1 135 ? 11.920 -8.377 -13.420 1.00 94.56 135 LYS A O 1
ATOM 1077 N N . LEU A 1 136 ? 10.252 -9.787 -13.932 1.00 95.12 136 LEU A N 1
ATOM 1078 C CA . LEU A 1 136 ? 9.213 -9.102 -13.169 1.00 95.12 136 LEU A CA 1
ATOM 1079 C C . LEU A 1 136 ? 9.129 -9.602 -11.717 1.00 95.12 136 LEU A C 1
ATOM 1081 O O . LEU A 1 136 ? 8.537 -8.918 -10.885 1.00 95.12 136 LEU A O 1
ATOM 1085 N N . LEU A 1 137 ? 9.737 -10.749 -11.381 1.00 95.69 137 LEU A N 1
ATOM 1086 C CA . LEU A 1 137 ? 9.665 -11.353 -10.041 1.00 95.69 137 LEU A CA 1
ATOM 1087 C C . LEU A 1 137 ? 10.134 -10.439 -8.898 1.00 95.69 137 LEU A C 1
ATOM 1089 O O . LEU A 1 137 ? 9.438 -10.413 -7.881 1.00 95.69 137 LEU A O 1
ATOM 1093 N N . PRO A 1 138 ? 11.237 -9.668 -9.022 1.00 96.06 138 PRO A N 1
ATOM 1094 C CA . PRO A 1 138 ? 11.659 -8.768 -7.948 1.00 96.06 138 PRO A CA 1
ATOM 1095 C C . PRO A 1 138 ? 10.558 -7.774 -7.568 1.00 96.06 138 PRO A C 1
ATOM 1097 O O . PRO A 1 138 ? 10.231 -7.637 -6.392 1.00 96.06 138 PRO A O 1
ATOM 1100 N N . GLY A 1 139 ? 9.883 -7.191 -8.564 1.00 94.56 139 GLY A N 1
ATOM 1101 C CA . GLY A 1 139 ? 8.775 -6.269 -8.323 1.00 94.56 139 GLY A CA 1
ATOM 1102 C C . GLY A 1 139 ? 7.584 -6.925 -7.613 1.00 94.56 139 GLY A C 1
ATOM 1103 O O . GLY A 1 139 ? 6.974 -6.299 -6.748 1.00 94.56 139 GLY A O 1
ATOM 1104 N N . ALA A 1 140 ? 7.282 -8.200 -7.893 1.00 95.88 140 ALA A N 1
ATOM 1105 C CA . ALA A 1 140 ? 6.224 -8.929 -7.183 1.00 95.88 140 ALA A CA 1
ATOM 1106 C C . ALA A 1 140 ? 6.560 -9.125 -5.695 1.00 95.88 140 ALA A C 1
ATOM 1108 O O . ALA A 1 140 ? 5.692 -8.992 -4.829 1.00 95.88 140 ALA A O 1
ATOM 1109 N N . ILE A 1 141 ? 7.824 -9.421 -5.385 1.00 96.31 141 ILE A N 1
ATOM 1110 C CA . ILE A 1 141 ? 8.303 -9.560 -4.004 1.00 96.31 141 ILE A CA 1
ATOM 1111 C C . ILE A 1 141 ? 8.234 -8.206 -3.292 1.00 96.31 141 ILE A C 1
ATOM 1113 O O . ILE A 1 141 ? 7.690 -8.116 -2.190 1.00 96.31 141 ILE A O 1
ATOM 1117 N N . GLU A 1 142 ? 8.699 -7.139 -3.945 1.00 96.31 142 GLU A N 1
ATOM 1118 C CA . GLU A 1 142 ? 8.622 -5.775 -3.418 1.00 96.31 142 GLU A CA 1
ATOM 1119 C C . GLU A 1 142 ? 7.187 -5.359 -3.082 1.00 96.31 142 GLU A C 1
ATOM 1121 O O . GLU A 1 142 ? 6.974 -4.694 -2.073 1.00 96.31 142 GLU A O 1
ATOM 1126 N N . ARG A 1 143 ? 6.184 -5.772 -3.870 1.00 96.50 143 ARG A N 1
ATOM 1127 C CA . ARG A 1 143 ? 4.774 -5.462 -3.574 1.00 96.50 143 ARG A CA 1
ATOM 1128 C C . ARG A 1 143 ? 4.244 -6.146 -2.320 1.00 96.50 143 ARG A C 1
ATOM 1130 O O . ARG A 1 143 ? 3.475 -5.535 -1.577 1.00 96.50 143 ARG A O 1
ATOM 1137 N N . ASN A 1 144 ? 4.672 -7.374 -2.040 1.00 97.38 144 ASN A N 1
ATOM 1138 C CA . ASN A 1 144 ? 4.321 -8.035 -0.782 1.00 97.38 144 ASN A CA 1
ATOM 1139 C C . ASN A 1 144 ? 4.966 -7.323 0.411 1.00 97.38 144 ASN A C 1
ATOM 1141 O O . ASN A 1 144 ? 4.303 -7.076 1.417 1.00 97.38 144 ASN A O 1
ATOM 1145 N N . ILE A 1 145 ? 6.238 -6.935 0.277 1.00 96.75 145 ILE A N 1
ATOM 1146 C CA . ILE A 1 145 ? 6.954 -6.167 1.301 1.00 96.75 145 ILE A CA 1
ATOM 1147 C C . ILE A 1 145 ? 6.265 -4.812 1.532 1.00 96.75 145 ILE A C 1
ATOM 1149 O O . ILE A 1 145 ? 5.977 -4.463 2.675 1.00 96.75 145 ILE A O 1
ATOM 1153 N N . ALA A 1 146 ? 5.924 -4.084 0.466 1.00 95.69 146 ALA A N 1
ATOM 1154 C CA . ALA A 1 146 ? 5.190 -2.821 0.545 1.00 95.69 146 ALA A CA 1
ATOM 1155 C C . ALA A 1 146 ? 3.829 -2.993 1.240 1.00 95.69 146 ALA A C 1
ATOM 1157 O O . ALA A 1 146 ? 3.495 -2.236 2.148 1.00 95.69 146 ALA A O 1
ATOM 1158 N N . THR A 1 147 ? 3.082 -4.051 0.910 1.00 97.56 147 THR A N 1
ATOM 1159 C CA . THR A 1 147 ? 1.796 -4.357 1.558 1.00 97.56 147 THR A CA 1
ATOM 1160 C C . THR A 1 147 ? 1.946 -4.612 3.061 1.00 97.56 147 THR A C 1
ATOM 1162 O O . THR A 1 147 ? 1.131 -4.141 3.864 1.00 97.56 147 THR A O 1
ATOM 1165 N N . LEU A 1 148 ? 3.005 -5.316 3.473 1.00 97.19 148 LEU A N 1
ATOM 1166 C CA . LEU A 1 148 ? 3.326 -5.504 4.889 1.00 97.19 148 LEU A CA 1
ATOM 1167 C C . LEU A 1 148 ? 3.645 -4.169 5.571 1.00 97.19 148 LEU A C 1
ATOM 1169 O O . LEU A 1 148 ? 3.123 -3.906 6.656 1.00 97.19 148 LEU A O 1
ATOM 1173 N N . PHE A 1 149 ? 4.428 -3.299 4.927 1.00 96.50 149 PHE A N 1
ATOM 1174 C CA . PHE A 1 149 ? 4.710 -1.957 5.443 1.00 96.50 149 PHE A CA 1
ATOM 1175 C C . PHE A 1 149 ? 3.450 -1.103 5.566 1.00 96.50 149 PHE A C 1
ATOM 1177 O O . PHE A 1 149 ? 3.240 -0.495 6.612 1.00 96.50 149 PHE A O 1
ATOM 1184 N N . HIS A 1 150 ? 2.566 -1.098 4.570 1.00 96.62 150 HIS A N 1
ATOM 1185 C CA . HIS A 1 150 ? 1.288 -0.388 4.652 1.00 96.62 150 HIS A CA 1
ATOM 1186 C C . HIS A 1 150 ? 0.417 -0.894 5.797 1.00 96.62 150 HIS A C 1
ATOM 1188 O O . HIS A 1 150 ? -0.210 -0.103 6.510 1.00 96.62 150 HIS A O 1
ATOM 1194 N N . THR A 1 151 ? 0.432 -2.204 6.034 1.00 97.00 151 THR A N 1
ATOM 1195 C CA . THR A 1 151 ? -0.254 -2.795 7.180 1.00 97.00 151 THR A CA 1
ATOM 1196 C C . THR A 1 151 ? 0.360 -2.325 8.497 1.00 97.00 151 THR A C 1
ATOM 1198 O O . THR A 1 151 ? -0.366 -1.839 9.361 1.00 97.00 151 THR A O 1
ATOM 1201 N N . ALA A 1 152 ? 1.685 -2.363 8.640 1.00 97.00 152 ALA A N 1
ATOM 1202 C CA . ALA A 1 152 ? 2.376 -1.882 9.836 1.00 97.00 152 ALA A CA 1
ATOM 1203 C C . ALA A 1 152 ? 2.146 -0.381 10.096 1.00 97.00 152 ALA A C 1
ATOM 1205 O O . ALA A 1 152 ? 1.829 0.022 11.215 1.00 97.00 152 ALA A O 1
ATOM 1206 N N . LEU A 1 153 ? 2.235 0.455 9.061 1.00 95.88 153 LEU A N 1
ATOM 1207 C CA . LEU A 1 153 ? 2.010 1.896 9.176 1.00 95.88 153 LEU A CA 1
ATOM 1208 C C . LEU A 1 153 ? 0.555 2.228 9.527 1.00 95.88 153 LEU A C 1
ATOM 1210 O O . LEU A 1 153 ? 0.300 3.191 10.246 1.00 95.88 153 LEU A O 1
ATOM 1214 N N . THR A 1 154 ? -0.404 1.402 9.102 1.00 96.50 154 THR A N 1
ATOM 1215 C CA . THR A 1 154 ? -1.807 1.524 9.525 1.00 96.50 154 THR A CA 1
ATOM 1216 C C . THR A 1 154 ? -1.951 1.362 11.040 1.00 96.50 154 THR A C 1
ATOM 1218 O O . THR A 1 154 ? -2.674 2.136 11.670 1.00 96.50 154 THR A O 1
ATOM 1221 N N . PHE A 1 155 ? -1.224 0.423 11.654 1.00 96.12 155 PHE A N 1
ATOM 1222 C CA . PHE A 1 155 ? -1.195 0.291 13.115 1.00 96.12 155 PHE A CA 1
ATOM 1223 C C . PHE A 1 155 ? -0.599 1.520 13.796 1.00 96.12 155 PHE A C 1
ATOM 1225 O O . PHE A 1 155 ? -1.153 1.994 14.788 1.00 96.12 155 PHE A O 1
ATOM 1232 N N . ILE A 1 156 ? 0.495 2.060 13.258 1.00 94.56 156 ILE A N 1
ATOM 1233 C CA . ILE A 1 156 ? 1.133 3.268 13.797 1.00 94.56 156 ILE A CA 1
ATOM 1234 C C . ILE A 1 156 ? 0.169 4.457 13.715 1.00 94.56 156 ILE A C 1
ATOM 1236 O O . ILE A 1 156 ? -0.044 5.145 14.712 1.00 94.56 156 ILE A O 1
ATOM 1240 N N . ALA A 1 157 ? -0.475 4.665 12.567 1.00 93.75 157 ALA A N 1
ATOM 1241 C CA . ALA A 1 157 ? -1.448 5.735 12.381 1.00 93.75 157 ALA A CA 1
ATOM 1242 C C . ALA A 1 157 ? -2.646 5.596 13.337 1.00 93.75 157 ALA A C 1
ATOM 1244 O O . ALA A 1 157 ? -3.065 6.577 13.955 1.00 93.75 157 ALA A O 1
ATOM 1245 N N . ALA A 1 158 ? -3.161 4.378 13.528 1.00 93.12 158 ALA A N 1
ATOM 1246 C CA . ALA A 1 158 ? -4.231 4.109 14.486 1.00 93.12 158 ALA A CA 1
ATOM 1247 C C . ALA A 1 158 ? -3.794 4.365 15.940 1.00 93.12 158 ALA A C 1
ATOM 1249 O O . ALA A 1 158 ? -4.544 4.951 16.719 1.00 93.12 158 ALA A O 1
ATOM 1250 N N . TRP A 1 159 ? -2.567 3.986 16.305 1.00 91.25 159 TRP A N 1
ATOM 1251 C CA . TRP A 1 159 ? -2.002 4.263 17.626 1.00 91.25 159 TRP A CA 1
ATOM 1252 C C . TRP A 1 159 ? -1.877 5.764 17.898 1.00 91.25 159 TRP A C 1
ATOM 1254 O O . TRP A 1 159 ? -2.278 6.243 18.962 1.00 91.25 159 TRP A O 1
ATOM 1264 N N . VAL A 1 160 ? -1.365 6.519 16.921 1.00 89.38 160 VAL A N 1
ATOM 1265 C CA . VAL A 1 160 ? -1.280 7.985 16.985 1.00 89.38 160 VAL A CA 1
ATOM 1266 C C . VAL A 1 160 ? -2.669 8.595 17.142 1.00 89.38 160 VAL A C 1
ATOM 1268 O O . VAL A 1 160 ? -2.841 9.508 17.944 1.00 89.38 160 VAL A O 1
ATOM 1271 N N . LEU A 1 161 ? -3.674 8.069 16.444 1.00 87.75 161 LEU A N 1
ATOM 1272 C CA . LEU A 1 161 ? -5.049 8.540 16.560 1.00 87.75 161 LEU A CA 1
ATOM 1273 C C . LEU A 1 161 ? -5.613 8.347 17.974 1.00 87.75 161 LEU A C 1
ATOM 1275 O O . LEU A 1 161 ? -6.160 9.288 18.547 1.00 87.75 161 LEU A O 1
ATOM 1279 N N . VAL A 1 162 ? -5.432 7.163 18.564 1.00 81.88 162 VAL A N 1
ATOM 1280 C CA . VAL A 1 162 ? -5.889 6.876 19.933 1.00 81.88 162 VAL A CA 1
ATOM 1281 C C . VAL A 1 162 ? -5.173 7.768 20.952 1.00 81.88 162 VAL A C 1
ATOM 1283 O O . VAL A 1 162 ? -5.823 8.376 21.804 1.00 81.88 162 VAL A O 1
ATOM 1286 N N . LYS A 1 163 ? -3.844 7.911 20.850 1.00 77.75 163 LYS A N 1
ATOM 1287 C CA . LYS A 1 163 ? -3.078 8.782 21.756 1.00 77.75 163 LYS A CA 1
ATOM 1288 C C . LYS A 1 163 ? -3.387 10.268 21.572 1.00 77.75 163 LYS A C 1
ATOM 1290 O O . LYS A 1 163 ? -3.492 10.984 22.563 1.00 77.75 163 LYS A O 1
ATOM 1295 N N . GLY A 1 164 ? -3.563 10.735 20.339 1.00 66.50 164 GLY A N 1
ATOM 1296 C CA . GLY A 1 164 ? -3.908 12.127 20.047 1.00 66.50 164 GLY A CA 1
ATOM 1297 C C . GLY A 1 164 ? -5.266 12.528 20.630 1.00 66.50 164 GLY A C 1
ATOM 1298 O O . GLY A 1 164 ? -5.407 13.627 21.162 1.00 66.50 164 GLY A O 1
ATOM 1299 N N . ILE A 1 165 ? -6.247 11.617 20.612 1.00 61.03 165 ILE A N 1
ATOM 1300 C CA . ILE A 1 165 ? -7.550 11.828 21.262 1.00 61.03 165 ILE A CA 1
ATOM 1301 C C . ILE A 1 165 ? -7.397 11.918 22.784 1.00 61.03 165 ILE A C 1
ATOM 1303 O O . ILE A 1 165 ? -7.982 12.815 23.392 1.00 61.03 165 ILE A O 1
ATOM 1307 N N . LEU A 1 166 ? -6.596 11.034 23.391 1.00 55.22 166 LEU A N 1
ATOM 1308 C CA . LEU A 1 166 ? -6.335 11.048 24.835 1.00 55.22 166 LEU A CA 1
ATOM 1309 C C . LEU A 1 166 ? -5.704 12.371 25.288 1.00 55.22 166 LEU A C 1
ATOM 1311 O O . LEU A 1 166 ? -6.152 12.931 26.282 1.00 55.22 166 LEU A O 1
ATOM 1315 N N . ILE A 1 167 ? -4.728 12.894 24.537 1.00 57.81 167 ILE A N 1
ATOM 1316 C CA . ILE A 1 167 ? -4.065 14.176 24.834 1.00 57.81 167 ILE A CA 1
ATOM 1317 C C . ILE A 1 167 ? -5.038 15.357 24.691 1.00 57.81 167 ILE A C 1
ATOM 1319 O O . ILE A 1 167 ? -5.035 16.272 25.509 1.00 57.81 167 ILE A O 1
ATOM 1323 N N . SER A 1 168 ? -5.904 15.344 23.673 1.00 54.69 168 SER A N 1
ATOM 1324 C CA . SER A 1 168 ? -6.909 16.398 23.490 1.00 54.69 168 SER A CA 1
ATOM 1325 C C . SER A 1 168 ? -7.990 16.375 24.578 1.00 54.69 168 SER A C 1
ATOM 1327 O O . SER A 1 168 ? -8.431 17.437 25.015 1.00 54.69 168 SER A O 1
ATOM 1329 N N . HIS A 1 169 ? -8.400 15.190 25.043 1.00 53.41 169 HIS A N 1
ATOM 1330 C CA . HIS A 1 169 ? -9.348 15.058 26.153 1.00 53.41 169 HIS A CA 1
ATOM 1331 C C . HIS A 1 169 ? -8.740 15.488 27.486 1.00 53.41 169 HIS A C 1
ATOM 1333 O O . HIS A 1 169 ? -9.397 16.210 28.232 1.00 53.41 169 HIS A O 1
ATOM 1339 N N . SER A 1 170 ? -7.495 15.104 27.783 1.00 53.53 170 SER A N 1
ATOM 1340 C CA . SER A 1 170 ? -6.827 15.568 28.999 1.00 53.53 170 SER A CA 1
ATOM 1341 C C . SER A 1 170 ? -6.620 17.083 28.974 1.00 53.53 170 SER A C 1
ATOM 1343 O O . SER A 1 170 ? -6.948 17.735 29.960 1.00 53.53 170 SER A O 1
ATOM 1345 N N . ALA A 1 171 ? -6.208 17.673 27.846 1.00 56.97 171 ALA A N 1
ATOM 1346 C CA . ALA A 1 171 ? -6.101 19.129 27.702 1.00 56.97 171 ALA A CA 1
ATOM 1347 C C . ALA A 1 171 ? -7.440 19.859 27.938 1.00 56.97 171 ALA A C 1
ATOM 1349 O O . ALA A 1 171 ? -7.467 20.870 28.636 1.00 56.97 171 ALA A O 1
ATOM 1350 N N . ASN A 1 172 ? -8.557 19.326 27.428 1.00 52.97 172 ASN A N 1
ATOM 1351 C CA . ASN A 1 172 ? -9.888 19.888 27.688 1.00 52.97 172 ASN A CA 1
ATOM 1352 C C . ASN A 1 172 ? -10.311 19.761 29.159 1.00 52.97 172 ASN A C 1
ATOM 1354 O O . ASN A 1 172 ? -10.909 20.689 29.695 1.00 52.97 172 ASN A O 1
ATOM 1358 N N . ILE A 1 173 ? -9.973 18.654 29.830 1.00 57.56 173 ILE A N 1
ATOM 1359 C CA . ILE A 1 173 ? -10.248 18.478 31.263 1.00 57.56 173 ILE A CA 1
ATOM 1360 C C . ILE A 1 173 ? -9.447 19.495 32.088 1.00 57.56 173 ILE A C 1
ATOM 1362 O O . ILE A 1 173 ? -10.033 20.178 32.925 1.00 57.56 173 ILE A O 1
ATOM 1366 N N . TYR A 1 174 ? -8.151 19.674 31.810 1.00 52.59 174 TYR A N 1
ATOM 1367 C CA . TYR A 1 174 ? -7.324 20.679 32.493 1.00 52.59 174 TYR A CA 1
ATOM 1368 C C . TYR A 1 174 ? -7.812 22.114 32.248 1.00 52.59 174 TYR A C 1
ATOM 1370 O O . TYR A 1 174 ? -7.841 22.911 33.183 1.00 52.59 174 TYR A O 1
ATOM 1378 N N . CYS A 1 175 ? -8.273 22.426 31.034 1.00 51.69 175 CYS A N 1
ATOM 1379 C CA . CYS A 1 175 ? -8.838 23.737 30.708 1.00 51.69 175 CYS A CA 1
ATOM 1380 C C . CYS A 1 175 ? -10.206 23.971 31.387 1.00 51.69 175 CYS A C 1
ATOM 1382 O O . CYS A 1 175 ? -10.492 25.077 31.834 1.00 51.69 175 CYS A O 1
ATOM 1384 N N . SER A 1 176 ? -11.024 22.923 31.557 1.00 53.19 176 SER A N 1
ATOM 1385 C CA . SER A 1 176 ? -12.309 22.996 32.277 1.00 53.19 176 SER A CA 1
ATOM 1386 C C . SER A 1 176 ? -12.182 23.060 33.807 1.00 53.19 176 SER A C 1
ATOM 1388 O O . SER A 1 176 ? -13.117 23.490 34.476 1.00 53.19 176 SER A O 1
ATOM 1390 N N . LEU A 1 177 ? -11.035 22.651 34.362 1.00 55.28 177 LEU A N 1
ATOM 1391 C CA . LEU A 1 177 ? -10.757 22.641 35.804 1.00 55.28 177 LEU A CA 1
ATOM 1392 C C .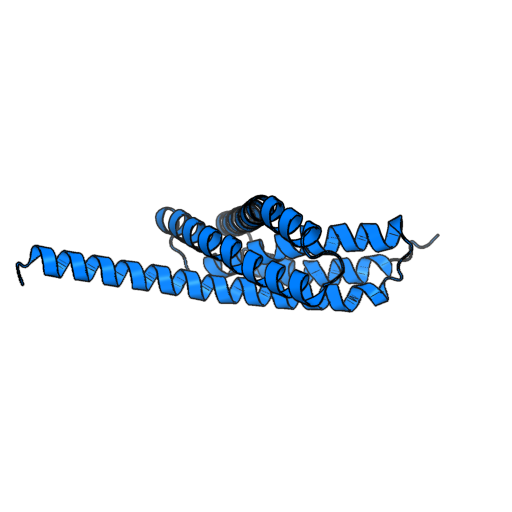 LEU A 1 177 ? -10.001 23.889 36.296 1.00 55.28 177 LEU A C 1
ATOM 1394 O O . LEU A 1 177 ? -9.629 23.944 37.464 1.00 55.28 177 LEU A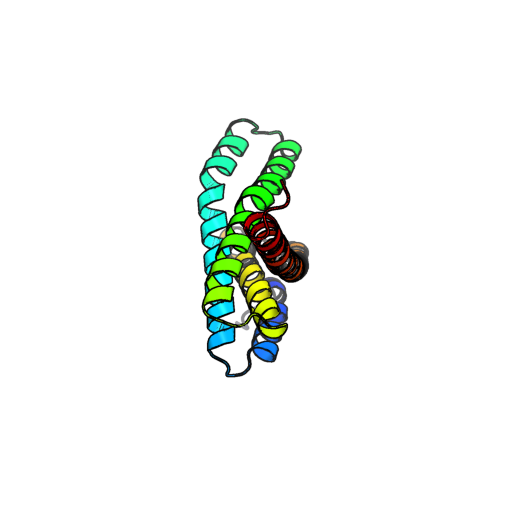 O 1
ATOM 1398 N N . GLY A 1 178 ? -9.798 24.901 35.445 1.00 46.91 178 GLY A N 1
ATOM 1399 C CA . GLY A 1 178 ? -9.356 26.230 35.885 1.00 46.91 178 GLY A CA 1
ATOM 1400 C C . GLY A 1 178 ? -7.918 26.322 36.407 1.00 46.91 178 GLY A C 1
ATOM 1401 O O . GLY A 1 178 ? -7.610 27.254 37.141 1.00 46.91 178 GLY A O 1
ATOM 1402 N N . PHE A 1 179 ? -7.026 25.403 36.031 1.00 51.69 179 PHE A N 1
ATOM 1403 C CA . PHE A 1 179 ? -5.592 25.573 36.280 1.00 51.69 179 PHE A CA 1
ATOM 1404 C C . PHE A 1 179 ? -4.986 26.426 35.155 1.00 51.69 179 PHE A C 1
ATOM 1406 O O . PHE A 1 179 ? -4.571 25.899 34.124 1.00 51.69 179 PHE A O 1
ATOM 1413 N N . SER A 1 180 ? -5.021 27.751 35.338 1.00 49.31 180 SER A N 1
ATOM 1414 C CA . SER A 1 180 ? -4.210 28.742 34.607 1.00 49.31 180 SER A CA 1
ATOM 1415 C C . SER A 1 180 ? -3.056 29.204 35.486 1.00 49.31 180 SER A C 1
ATOM 1417 O O . SER A 1 180 ? -3.303 29.360 36.703 1.00 49.31 180 SER A O 1
#

Foldseek 3Di:
DPPPCLLCVLVCLQAVVLVVVQCVLCPPPVVLVVLLQLLLVLLVVLVVVLVVVLVVQCVVCPPCVVSSVVVSVVSSCVRNLVSLLVSLVVVVVVDPDDPSSLSSSLSSNLNSCSVPVQVVVSCCCCVVVVDDNVVSNVVSVVSVVVSVVSSVVSVVSNVCVVVVVVVVVVVVVCVVVPPD

pLDDT: mean 89.62, std 13.18, range [40.34, 98.25]